Protein AF-S2R8C9-F1 (afdb_monomer_lite)

Organism: NCBI:txid1256206

InterPro domains:
  IPR013969 Oligosaccharide biosynthesis protein Alg14-like [PF08660] (13-61)

Secondary structure (DSSP, 8-state):
--HHHHHHHHHTT---EEE--TT-SS---HHHHHHTTT-SEEEESSTTHHHHSTT-EE-----

Structure (mmCIF, N/CA/C/O backbone):
data_AF-S2R8C9-F1
#
_entry.id   AF-S2R8C9-F1
#
loop_
_atom_site.group_PDB
_atom_site.id
_atom_site.type_symbol
_atom_site.label_atom_id
_atom_site.label_alt_id
_atom_site.label_comp_id
_atom_site.label_asym_id
_atom_site.label_entity_id
_atom_site.label_seq_id
_atom_site.pdbx_PDB_ins_code
_atom_site.Cartn_x
_atom_site.Cartn_y
_atom_site.Cartn_z
_atom_site.occupancy
_atom_site.B_iso_or_equiv
_atom_site.auth_seq_id
_atom_site.auth_comp_id
_atom_site.auth_asym_id
_atom_site.auth_atom_id
_atom_site.pdbx_PDB_model_num
ATOM 1 N N . MET A 1 1 ? -7.748 -11.318 -3.132 1.00 61.28 1 MET A N 1
ATOM 2 C CA . MET A 1 1 ? -8.744 -10.261 -2.842 1.00 61.28 1 MET A CA 1
ATOM 3 C C . MET A 1 1 ? -8.347 -9.553 -1.554 1.00 61.28 1 MET A C 1
ATOM 5 O O . MET A 1 1 ? -8.486 -10.155 -0.503 1.00 61.28 1 MET A O 1
ATOM 9 N N . ALA A 1 2 ? -7.805 -8.333 -1.626 1.00 82.88 2 ALA A N 1
ATOM 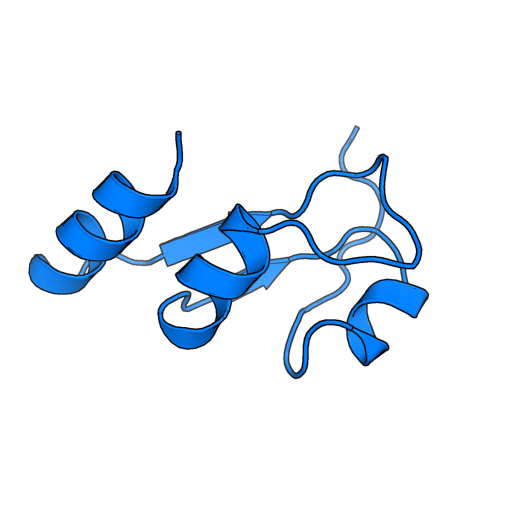10 C CA . ALA A 1 2 ? -7.398 -7.569 -0.435 1.00 82.88 2 ALA A CA 1
ATOM 11 C C . ALA A 1 2 ? -8.383 -6.439 -0.092 1.00 82.88 2 ALA A C 1
ATOM 13 O O . ALA A 1 2 ? -8.612 -6.163 1.078 1.00 82.88 2 ALA A O 1
ATOM 14 N N . VAL A 1 3 ? -9.015 -5.830 -1.104 1.00 94.56 3 VAL A N 1
ATOM 15 C CA . VAL A 1 3 ? -9.818 -4.606 -0.952 1.00 94.56 3 VAL A CA 1
ATOM 16 C C . VAL A 1 3 ? -10.866 -4.700 0.167 1.00 94.56 3 VAL A C 1
ATOM 18 O O . VAL A 1 3 ? -10.768 -3.895 1.088 1.00 94.56 3 VAL A O 1
ATOM 21 N N . PRO A 1 4 ? -11.791 -5.684 0.205 1.00 95.62 4 PRO A N 1
ATOM 22 C CA . PRO A 1 4 ? -12.833 -5.701 1.238 1.00 95.62 4 PRO A CA 1
ATOM 23 C C . PRO A 1 4 ? -12.273 -5.734 2.667 1.00 95.62 4 PRO A C 1
ATOM 25 O O . PRO A 1 4 ? -12.765 -5.025 3.539 1.00 95.62 4 PRO A O 1
ATOM 28 N N . PHE A 1 5 ? -11.193 -6.485 2.899 1.00 95.44 5 PHE A N 1
ATOM 29 C CA . PHE A 1 5 ? -10.569 -6.611 4.218 1.00 95.44 5 PHE A CA 1
ATOM 30 C C . PHE A 1 5 ? -9.908 -5.318 4.691 1.00 95.44 5 PHE A C 1
ATOM 32 O O . PHE A 1 5 ? -9.953 -5.017 5.879 1.00 95.44 5 PHE A O 1
ATOM 39 N N . PHE A 1 6 ? -9.332 -4.531 3.780 1.00 96.62 6 PHE A N 1
ATOM 40 C CA . PHE A 1 6 ? -8.744 -3.240 4.140 1.00 96.62 6 PHE A CA 1
ATOM 41 C C . PHE A 1 6 ? -9.818 -2.240 4.563 1.00 96.62 6 PHE A C 1
ATOM 43 O O . PHE A 1 6 ? -9.640 -1.542 5.556 1.00 96.62 6 PHE A O 1
ATOM 50 N N . TYR A 1 7 ? -10.951 -2.199 3.859 1.00 96.25 7 TYR A N 1
ATOM 51 C CA . TYR A 1 7 ? -12.052 -1.305 4.220 1.00 96.25 7 TYR A CA 1
ATOM 52 C C . TYR A 1 7 ? -12.747 -1.741 5.513 1.00 96.25 7 TYR A C 1
ATOM 54 O O . TYR A 1 7 ? -12.986 -0.906 6.380 1.00 96.25 7 TYR A O 1
ATOM 62 N N . VAL A 1 8 ? -12.994 -3.042 5.694 1.00 97.06 8 VAL A N 1
ATOM 63 C CA . VAL A 1 8 ? -13.520 -3.578 6.960 1.00 97.06 8 VAL A CA 1
ATOM 64 C C . VAL A 1 8 ? -12.543 -3.297 8.102 1.00 97.06 8 VAL A C 1
ATOM 66 O O . VAL A 1 8 ? -12.931 -2.720 9.112 1.00 97.06 8 VAL A O 1
ATOM 69 N N . GLY A 1 9 ? -11.256 -3.600 7.926 1.00 96.94 9 GLY A N 1
ATOM 70 C CA . GLY A 1 9 ? -10.223 -3.290 8.913 1.00 96.94 9 GLY A CA 1
ATOM 71 C C . GLY A 1 9 ? -10.173 -1.801 9.261 1.00 96.94 9 GLY A C 1
ATOM 72 O O . GLY A 1 9 ? -10.088 -1.462 10.439 1.00 96.94 9 GLY A O 1
ATOM 73 N N . LYS A 1 10 ? -10.316 -0.907 8.271 1.00 96.44 10 LYS A N 1
ATOM 74 C CA . LYS A 1 10 ? -10.391 0.544 8.504 1.00 96.44 10 LYS A CA 1
ATOM 75 C C . LYS A 1 10 ? -11.577 0.920 9.389 1.00 96.44 10 LYS A C 1
ATOM 77 O O . LYS A 1 10 ? -11.400 1.713 10.309 1.00 96.44 10 LYS A O 1
ATOM 82 N N . LEU A 1 11 ? -12.754 0.347 9.127 1.00 97.12 11 LEU A N 1
ATOM 83 C CA . LEU A 1 11 ? -13.970 0.587 9.915 1.00 97.12 11 LEU A CA 1
ATOM 84 C C . LEU A 1 11 ? -13.805 0.146 11.376 1.00 97.12 11 LEU A C 1
ATOM 86 O O . LEU A 1 11 ? -14.306 0.816 12.271 1.00 97.12 11 LEU A O 1
ATOM 90 N N . PHE A 1 12 ? -13.056 -0.930 11.622 1.00 97.19 12 PHE A N 1
ATOM 91 C CA . PHE A 1 12 ? -12.756 -1.427 12.969 1.00 97.19 12 PHE A CA 1
ATOM 92 C C . PHE A 1 12 ? -11.493 -0.811 13.603 1.00 97.19 12 PHE A C 1
ATOM 94 O O . PHE A 1 12 ? -11.060 -1.257 14.663 1.00 97.19 12 PHE A O 1
ATOM 101 N N . GLY A 1 13 ? -10.879 0.203 12.981 1.00 96.50 13 GLY A N 1
ATOM 102 C CA . GLY A 1 13 ? -9.691 0.878 13.519 1.00 96.50 13 GLY A CA 1
ATOM 103 C C . GLY A 1 13 ? -8.400 0.048 13.475 1.00 96.50 13 GLY A C 1
ATOM 104 O O . GLY A 1 13 ? -7.436 0.368 14.173 1.00 96.50 13 GLY A O 1
ATOM 105 N N . ALA A 1 14 ? -8.357 -1.013 12.666 1.00 97.62 14 ALA A N 1
ATOM 106 C CA . ALA A 1 14 ? -7.170 -1.843 12.499 1.00 97.62 14 ALA A CA 1
ATOM 107 C C . ALA A 1 14 ? -6.031 -1.075 11.811 1.00 97.62 14 ALA A C 1
ATOM 109 O O . ALA A 1 14 ? -6.259 -0.182 10.992 1.00 97.62 14 ALA A O 1
ATOM 110 N N . LYS A 1 15 ? -4.787 -1.471 12.108 1.00 97.50 15 LYS A N 1
ATOM 111 C CA . LYS A 1 15 ? -3.611 -0.998 11.370 1.00 97.50 15 LYS A CA 1
ATOM 112 C C . LYS A 1 15 ? -3.528 -1.698 10.018 1.00 97.50 15 LYS A C 1
ATOM 114 O O . LYS A 1 15 ? -3.522 -2.925 9.953 1.00 97.50 15 LYS A O 1
ATOM 119 N N . LEU A 1 16 ? -3.427 -0.917 8.949 1.00 97.44 16 LEU A N 1
ATOM 120 C CA . LEU A 1 16 ? -3.446 -1.393 7.570 1.00 97.44 16 LEU A CA 1
ATOM 121 C C . LEU A 1 16 ? -2.060 -1.275 6.938 1.00 97.44 16 LEU A C 1
ATOM 123 O O . LEU A 1 16 ? -1.518 -0.176 6.792 1.00 97.44 16 LEU A O 1
ATOM 127 N N . VAL A 1 17 ? -1.508 -2.413 6.519 1.00 96.25 17 VAL A N 1
ATOM 128 C CA . VAL A 1 17 ? -0.227 -2.498 5.808 1.00 96.25 17 VAL A CA 1
ATOM 129 C C . VAL A 1 17 ? -0.442 -3.236 4.495 1.00 96.25 17 VAL A C 1
ATOM 131 O O . VAL A 1 17 ? -0.916 -4.368 4.504 1.00 96.25 17 VAL A O 1
ATOM 134 N N . TYR A 1 18 ? -0.089 -2.607 3.377 1.00 95.50 18 TYR A N 1
ATOM 135 C CA . TYR A 1 18 ? -0.125 -3.220 2.049 1.00 95.50 18 TYR A CA 1
ATOM 136 C C . TYR A 1 18 ? 1.286 -3.286 1.472 1.00 95.50 18 TYR A C 1
ATOM 138 O O . TYR A 1 18 ? 2.023 -2.301 1.538 1.00 95.50 18 TYR A O 1
ATOM 146 N N . ILE A 1 19 ? 1.643 -4.433 0.898 1.00 94.69 19 ILE A N 1
ATOM 147 C CA . ILE A 1 19 ? 2.879 -4.629 0.140 1.00 94.69 19 ILE A CA 1
ATOM 148 C C . ILE A 1 19 ? 2.471 -4.848 -1.312 1.00 94.69 19 ILE A C 1
ATOM 150 O O . ILE A 1 19 ? 1.693 -5.755 -1.609 1.00 94.69 19 ILE A O 1
ATOM 154 N N . GLU A 1 20 ? 2.969 -4.002 -2.205 1.00 94.62 20 GLU A N 1
ATOM 155 C CA . GLU A 1 20 ? 2.715 -4.146 -3.632 1.00 94.62 20 GLU A CA 1
ATOM 156 C C . GLU A 1 20 ? 3.507 -5.317 -4.218 1.00 94.62 20 GLU A C 1
ATOM 158 O O . GLU A 1 20 ? 4.621 -5.637 -3.787 1.00 94.62 20 GLU A O 1
ATOM 163 N N . VAL A 1 21 ? 2.911 -5.950 -5.224 1.00 91.56 21 VAL A N 1
ATOM 164 C CA . VAL A 1 21 ? 3.519 -7.060 -5.957 1.00 91.56 21 VAL A CA 1
ATOM 165 C C . VAL A 1 21 ? 4.842 -6.655 -6.616 1.00 91.56 21 VAL A C 1
ATOM 167 O O . VAL A 1 21 ? 5.030 -5.519 -7.051 1.00 91.56 21 VAL A O 1
ATOM 170 N N . PHE A 1 22 ? 5.773 -7.605 -6.678 1.00 88.62 22 PHE A N 1
ATOM 171 C CA . PHE A 1 22 ? 7.116 -7.375 -7.210 1.00 88.62 22 PHE A CA 1
ATOM 172 C C . PHE A 1 22 ? 7.176 -7.351 -8.742 1.00 88.62 22 PHE A C 1
ATOM 174 O O . PHE A 1 22 ? 8.046 -6.702 -9.310 1.00 88.62 22 PHE A O 1
ATOM 181 N N . ASP A 1 23 ? 6.267 -8.038 -9.434 1.00 86.69 23 ASP A N 1
ATOM 182 C CA . ASP A 1 23 ? 6.268 -8.173 -10.899 1.00 86.69 23 ASP A CA 1
ATOM 183 C C . ASP A 1 23 ? 6.058 -6.840 -11.637 1.00 86.69 23 ASP A C 1
ATOM 185 O O . ASP A 1 23 ? 6.321 -6.739 -12.836 1.00 86.69 23 ASP A O 1
ATOM 189 N N . ARG A 1 24 ? 5.597 -5.799 -10.935 1.00 80.50 24 ARG A N 1
ATOM 190 C CA . ARG A 1 24 ? 5.306 -4.491 -11.520 1.00 80.50 24 ARG A CA 1
ATOM 191 C C . ARG A 1 24 ? 6.301 -3.430 -11.074 1.00 80.50 24 ARG A C 1
ATOM 193 O O . ARG A 1 24 ? 6.277 -2.953 -9.943 1.00 80.50 24 ARG A O 1
ATOM 200 N N . THR A 1 25 ? 7.133 -2.998 -12.015 1.00 83.31 25 THR A N 1
ATOM 201 C 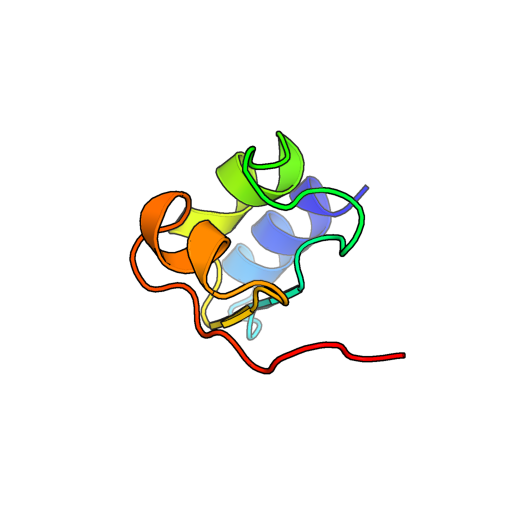CA . THR A 1 25 ? 8.181 -1.990 -11.794 1.00 83.31 25 THR A CA 1
ATOM 202 C C . THR A 1 25 ? 7.737 -0.566 -12.144 1.00 83.31 25 THR A C 1
ATOM 204 O O . THR A 1 25 ? 8.273 0.395 -11.594 1.00 83.31 25 THR A O 1
ATOM 207 N N . HIS A 1 26 ? 6.757 -0.403 -13.042 1.00 83.94 26 HIS A N 1
ATOM 208 C CA . HIS A 1 26 ? 6.365 0.912 -13.584 1.00 83.94 26 HIS A CA 1
ATOM 209 C C . HIS A 1 26 ? 4.857 1.198 -13.555 1.00 83.94 26 HIS A C 1
ATOM 211 O O . HIS A 1 26 ? 4.436 2.292 -13.926 1.00 83.94 26 HIS A O 1
ATOM 217 N N . ALA A 1 27 ? 4.026 0.244 -13.132 1.00 89.31 27 ALA A N 1
ATOM 218 C CA . ALA A 1 27 ? 2.576 0.401 -13.145 1.00 89.31 27 ALA A CA 1
ATOM 219 C C . ALA A 1 27 ? 1.937 -0.176 -11.884 1.00 89.31 27 ALA A C 1
ATOM 221 O O . ALA A 1 27 ? 2.160 -1.326 -11.524 1.00 89.31 27 ALA A O 1
ATOM 222 N N . GLY A 1 28 ? 1.086 0.623 -11.250 1.00 90.06 28 GLY A N 1
ATOM 223 C CA . GLY A 1 28 ? 0.358 0.211 -10.062 1.00 90.06 28 GLY A CA 1
ATOM 224 C C . GLY A 1 28 ? -0.742 -0.814 -10.339 1.00 90.06 28 GLY A C 1
ATOM 225 O O . GLY A 1 28 ? -1.378 -0.777 -11.398 1.00 90.06 28 GLY A O 1
ATOM 226 N N . THR A 1 29 ? -1.009 -1.701 -9.379 1.00 93.75 29 THR A N 1
ATOM 227 C CA . THR A 1 29 ? -2.162 -2.602 -9.450 1.00 93.75 29 THR A CA 1
ATOM 228 C C . THR A 1 29 ? -3.458 -1.856 -9.138 1.00 93.75 29 THR A C 1
ATOM 230 O O . THR A 1 29 ? -3.476 -0.845 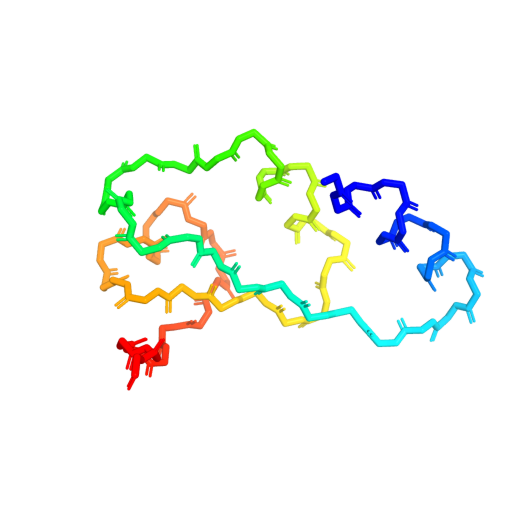-8.427 1.00 93.75 29 THR A O 1
ATOM 233 N N . LEU A 1 30 ? -4.580 -2.364 -9.658 1.00 93.38 30 LEU A N 1
ATOM 234 C CA . LEU A 1 30 ? -5.896 -1.808 -9.344 1.00 93.38 30 LEU A CA 1
ATOM 235 C C . LEU A 1 30 ? -6.179 -1.894 -7.834 1.00 93.38 30 LEU A C 1
ATOM 237 O O . LEU A 1 30 ? -6.605 -0.914 -7.231 1.00 93.38 30 LEU A O 1
ATOM 241 N N . THR A 1 31 ? -5.869 -3.038 -7.217 1.00 94.88 31 THR A N 1
ATOM 242 C CA . THR A 1 31 ? -5.963 -3.244 -5.765 1.00 94.88 31 THR A CA 1
ATOM 243 C C . THR A 1 31 ? -5.129 -2.225 -5.000 1.00 94.88 31 THR A C 1
ATOM 245 O O . THR A 1 31 ? -5.676 -1.541 -4.139 1.00 94.88 31 THR A O 1
ATOM 248 N N . GLY A 1 32 ? -3.845 -2.080 -5.346 1.00 94.88 32 GLY A N 1
ATOM 249 C CA . GLY A 1 32 ? -2.938 -1.124 -4.719 1.00 94.88 32 GLY A CA 1
ATOM 250 C C . GLY A 1 32 ? -3.488 0.294 -4.788 1.00 94.88 32 GLY A C 1
ATOM 251 O O . GLY A 1 32 ? -3.549 0.968 -3.770 1.00 94.88 32 GLY A O 1
ATOM 252 N N . ARG A 1 33 ? -4.007 0.724 -5.948 1.00 94.12 33 ARG A N 1
ATOM 253 C CA . ARG A 1 33 ? -4.646 2.047 -6.100 1.00 94.12 33 ARG A CA 1
ATOM 254 C C . ARG A 1 33 ? -5.883 2.228 -5.219 1.00 94.12 33 ARG A C 1
ATOM 256 O O . ARG A 1 33 ? -6.061 3.309 -4.669 1.00 94.12 33 ARG A O 1
ATOM 263 N N . MET A 1 34 ? -6.716 1.196 -5.081 1.00 95.69 34 MET A N 1
ATOM 264 C CA . MET A 1 34 ? -7.918 1.250 -4.244 1.00 95.69 34 MET A CA 1
ATOM 265 C C . MET A 1 34 ? -7.582 1.345 -2.752 1.00 95.69 34 MET A C 1
ATOM 267 O O . MET A 1 34 ? -8.206 2.121 -2.036 1.00 95.69 34 MET A O 1
ATOM 271 N N . VAL A 1 35 ? -6.595 0.581 -2.274 1.00 95.88 35 VAL A N 1
ATOM 272 C CA . VAL A 1 35 ? -6.262 0.545 -0.838 1.00 95.88 35 VAL A CA 1
ATOM 273 C C . VAL A 1 35 ? -5.281 1.638 -0.416 1.00 95.88 35 VAL A C 1
ATOM 275 O O . VAL A 1 35 ? -5.310 2.045 0.741 1.00 95.88 35 VAL A O 1
ATOM 278 N N . HIS A 1 36 ? -4.473 2.167 -1.343 1.00 95.38 36 HIS A N 1
ATOM 279 C CA . HIS A 1 36 ? -3.473 3.210 -1.096 1.00 95.38 36 HIS A CA 1
ATOM 280 C C . HIS A 1 36 ? -3.948 4.361 -0.185 1.00 95.38 36 HIS A C 1
ATOM 282 O O . HIS A 1 36 ? -3.260 4.627 0.802 1.00 95.38 36 HIS A O 1
ATOM 288 N N . PRO A 1 37 ? -5.103 5.019 -0.428 1.00 94.31 37 PRO A N 1
ATOM 289 C CA . PRO A 1 37 ? -5.545 6.144 0.401 1.00 94.31 37 PRO A CA 1
ATOM 290 C C . PRO A 1 37 ? -5.955 5.760 1.831 1.00 94.31 37 PRO A C 1
ATOM 292 O O . PRO A 1 37 ? -6.032 6.638 2.686 1.00 94.31 37 PRO A O 1
ATOM 295 N N . ILE A 1 38 ? -6.245 4.483 2.104 1.00 95.56 38 ILE A N 1
ATOM 296 C CA . ILE A 1 38 ? -6.711 4.031 3.425 1.00 95.56 38 ILE A CA 1
ATOM 297 C C . ILE A 1 38 ? -5.625 3.327 4.242 1.00 95.56 38 ILE A C 1
ATOM 299 O O . ILE A 1 38 ? -5.749 3.271 5.469 1.00 95.56 38 ILE A O 1
ATOM 303 N N . THR A 1 39 ? -4.576 2.823 3.585 1.00 95.81 39 THR A N 1
ATOM 304 C CA . THR A 1 39 ? -3.413 2.185 4.217 1.00 95.81 39 THR A CA 1
ATOM 305 C C . THR A 1 39 ? -2.641 3.124 5.132 1.00 95.81 39 THR A C 1
ATOM 307 O O . THR A 1 39 ? -2.338 4.250 4.755 1.00 95.81 39 THR A O 1
ATOM 310 N N . ASP A 1 40 ? -2.205 2.619 6.288 1.00 96.00 40 ASP A N 1
ATOM 311 C CA . ASP A 1 40 ? -1.285 3.348 7.169 1.00 96.00 40 ASP A CA 1
ATOM 312 C C . ASP A 1 40 ? 0.173 3.202 6.710 1.00 96.00 40 ASP A C 1
ATOM 314 O O . ASP A 1 40 ? 0.989 4.111 6.876 1.00 96.00 40 ASP A O 1
ATOM 318 N N . LYS A 1 41 ? 0.523 2.042 6.140 1.00 95.81 41 LYS A N 1
ATOM 319 C CA . LYS A 1 41 ? 1.824 1.797 5.507 1.00 95.81 41 LYS A CA 1
ATOM 320 C C . LYS A 1 41 ? 1.623 1.144 4.148 1.00 95.81 41 LYS A C 1
ATOM 322 O O . LYS A 1 41 ? 1.091 0.041 4.058 1.00 95.81 41 LYS A O 1
ATOM 327 N N . PHE A 1 42 ? 2.103 1.814 3.110 1.00 96.25 42 PHE A N 1
ATOM 328 C CA . PHE A 1 42 ? 2.148 1.276 1.760 1.00 96.25 42 PHE A CA 1
ATOM 329 C C . PHE A 1 42 ? 3.602 0.998 1.392 1.00 96.25 42 PHE A C 1
ATOM 331 O O . PHE A 1 42 ? 4.431 1.911 1.405 1.00 96.25 42 PHE A O 1
ATOM 338 N N . ILE A 1 43 ? 3.921 -0.262 1.126 1.00 95.69 43 ILE A N 1
ATOM 339 C CA . ILE A 1 43 ? 5.278 -0.731 0.863 1.00 95.69 43 ILE A CA 1
ATOM 340 C C . ILE A 1 43 ? 5.380 -1.112 -0.610 1.00 95.69 43 ILE A C 1
ATOM 342 O O . ILE A 1 43 ? 4.547 -1.848 -1.135 1.00 95.69 43 ILE A O 1
ATOM 346 N N . VAL A 1 44 ? 6.416 -0.610 -1.268 1.00 95.69 44 VAL A N 1
ATOM 347 C CA . VAL A 1 44 ? 6.797 -0.989 -2.631 1.00 95.69 44 VAL A CA 1
ATOM 348 C C . VAL A 1 44 ? 8.175 -1.632 -2.609 1.00 95.69 44 VAL A C 1
ATOM 350 O O . VAL A 1 44 ? 8.942 -1.436 -1.667 1.00 95.69 44 VAL A O 1
ATOM 353 N N . GLN A 1 45 ? 8.482 -2.395 -3.651 1.00 94.31 45 GLN A N 1
ATOM 354 C CA . GLN A 1 45 ? 9.733 -3.156 -3.731 1.00 94.31 45 GLN A CA 1
ATOM 355 C C . GLN A 1 45 ? 10.726 -2.575 -4.747 1.00 94.31 45 GLN A C 1
ATOM 357 O O . GLN A 1 45 ? 11.906 -2.915 -4.732 1.00 94.31 45 GLN A O 1
ATOM 362 N N . TRP A 1 46 ? 10.265 -1.651 -5.599 1.00 92.50 46 TRP A N 1
ATOM 363 C CA . TRP A 1 46 ? 11.077 -0.982 -6.613 1.00 92.50 46 TRP A CA 1
ATOM 364 C C . TRP A 1 46 ? 11.184 0.522 -6.346 1.00 92.50 46 TRP A C 1
ATOM 366 O O . TRP A 1 46 ? 10.169 1.154 -6.035 1.00 92.50 46 TRP A O 1
ATOM 376 N N . PRO A 1 47 ? 12.362 1.144 -6.548 1.00 91.38 47 PRO A N 1
ATOM 377 C CA . PRO A 1 47 ? 12.516 2.591 -6.400 1.00 91.38 47 PRO A CA 1
ATOM 378 C C . PRO A 1 47 ? 11.572 3.393 -7.303 1.00 91.38 47 PRO A C 1
ATOM 380 O O . PRO A 1 47 ? 10.958 4.357 -6.849 1.00 91.38 47 PRO A O 1
ATOM 383 N N . SER A 1 48 ? 11.382 2.952 -8.550 1.00 92.56 48 SER A N 1
ATOM 384 C CA . SER A 1 48 ? 10.486 3.569 -9.541 1.00 92.56 48 SER A CA 1
ATOM 385 C C . SER A 1 48 ? 9.026 3.640 -9.087 1.00 92.56 48 SER A C 1
ATOM 387 O O . SER A 1 48 ? 8.292 4.547 -9.480 1.00 92.56 48 SER A O 1
ATOM 389 N N . MET A 1 49 ? 8.595 2.727 -8.216 1.00 93.31 49 MET A N 1
ATOM 390 C CA . MET A 1 49 ? 7.219 2.688 -7.721 1.00 93.31 49 MET A CA 1
ATOM 391 C C . MET A 1 49 ? 6.907 3.819 -6.734 1.00 93.31 49 MET A C 1
ATOM 393 O O . MET A 1 49 ? 5.737 4.150 -6.556 1.00 93.31 49 MET A O 1
ATOM 397 N N . THR A 1 50 ? 7.918 4.477 -6.155 1.00 91.62 50 THR A N 1
ATOM 398 C CA . THR A 1 50 ? 7.711 5.676 -5.319 1.00 91.62 50 THR A CA 1
ATOM 399 C C . THR A 1 50 ? 7.182 6.873 -6.120 1.00 91.62 50 THR A C 1
ATOM 401 O O . THR A 1 50 ? 6.505 7.736 -5.564 1.00 91.62 50 THR A O 1
ATOM 404 N N . SER A 1 51 ? 7.412 6.905 -7.439 1.00 91.94 51 SER A N 1
ATOM 405 C CA . SER A 1 51 ? 6.810 7.895 -8.344 1.00 91.94 51 SER A CA 1
ATOM 406 C C . SER A 1 51 ? 5.374 7.535 -8.742 1.00 91.94 51 SER A C 1
ATOM 408 O O . SER A 1 51 ? 4.578 8.424 -9.037 1.00 91.94 51 SER A O 1
ATOM 410 N N . VAL A 1 52 ? 5.028 6.243 -8.734 1.00 93.06 52 VAL A N 1
ATOM 411 C CA . VAL A 1 52 ? 3.681 5.733 -9.054 1.00 93.06 52 VAL A CA 1
ATOM 412 C C . VAL A 1 52 ? 2.732 5.907 -7.864 1.00 93.06 52 VAL A C 1
ATOM 414 O O . VAL A 1 52 ? 1.586 6.322 -8.037 1.00 93.06 52 VAL A O 1
ATOM 417 N N . TYR A 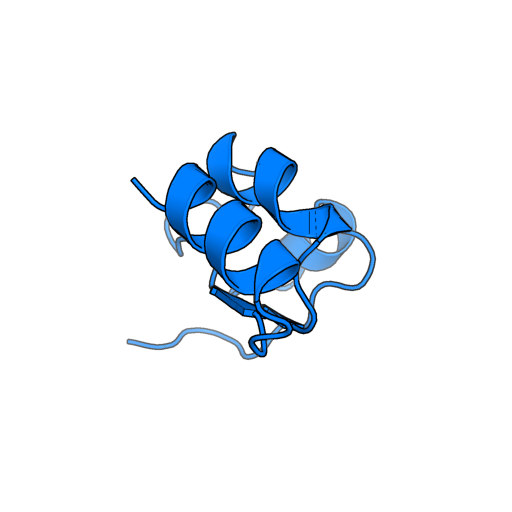1 53 ? 3.216 5.614 -6.657 1.00 93.50 53 TYR A N 1
ATOM 418 C CA . TYR A 1 53 ? 2.469 5.693 -5.406 1.00 93.50 53 TYR A CA 1
ATOM 419 C C . TYR A 1 53 ? 3.094 6.733 -4.476 1.00 93.50 53 TYR A C 1
ATOM 421 O O . TYR A 1 53 ? 4.112 6.490 -3.827 1.00 93.50 53 TYR A O 1
ATOM 429 N N . LYS A 1 54 ? 2.469 7.912 -4.400 1.00 88.12 54 LYS A N 1
ATOM 430 C CA . LYS A 1 54 ? 2.923 8.994 -3.518 1.00 88.12 54 LYS A CA 1
ATOM 431 C C . LYS A 1 54 ? 2.857 8.542 -2.057 1.00 88.12 54 LYS A C 1
ATOM 433 O O . LYS A 1 54 ? 1.819 8.072 -1.625 1.00 88.12 54 LYS A O 1
ATOM 438 N N . HIS A 1 55 ? 3.920 8.757 -1.284 1.00 89.62 55 HIS A N 1
ATOM 439 C CA . HIS A 1 55 ? 4.045 8.332 0.125 1.00 89.62 55 HIS A CA 1
ATOM 440 C C . HIS A 1 55 ? 4.254 6.825 0.355 1.00 89.62 55 HIS A C 1
ATOM 442 O O . HIS A 1 55 ? 4.320 6.394 1.510 1.00 89.62 55 HIS A O 1
ATOM 448 N N . ALA A 1 56 ? 4.441 6.029 -0.702 1.00 94.50 56 ALA A N 1
ATOM 449 C CA . ALA A 1 56 ? 4.905 4.656 -0.553 1.00 94.50 56 ALA A CA 1
ATOM 450 C C . ALA A 1 56 ? 6.344 4.606 -0.014 1.00 94.50 56 ALA A C 1
ATOM 452 O O . ALA A 1 56 ? 7.202 5.401 -0.405 1.00 94.50 56 ALA A O 1
ATOM 453 N N . LYS A 1 57 ? 6.627 3.637 0.862 1.00 94.94 57 LYS A N 1
ATOM 454 C CA . LYS A 1 57 ? 7.980 3.346 1.346 1.00 94.94 57 LYS A CA 1
ATOM 455 C C . LYS A 1 57 ? 8.574 2.200 0.547 1.00 94.94 57 LYS A C 1
ATOM 457 O O . LYS A 1 57 ? 7.984 1.127 0.474 1.00 94.94 57 LYS A O 1
ATOM 462 N N . ASN A 1 58 ? 9.749 2.420 -0.029 1.00 94.00 58 ASN A N 1
ATOM 463 C CA . ASN A 1 58 ? 10.503 1.344 -0.649 1.00 94.00 58 ASN A CA 1
ATOM 464 C C . ASN A 1 58 ? 11.317 0.603 0.420 1.00 94.00 58 ASN A C 1
ATOM 466 O O . ASN A 1 58 ? 12.204 1.206 1.022 1.00 94.00 58 ASN A O 1
ATOM 470 N N . PHE A 1 59 ? 11.015 -0.675 0.657 1.00 93.31 59 PHE A N 1
ATOM 471 C CA . PHE A 1 59 ? 11.803 -1.550 1.541 1.00 93.31 59 PHE A CA 1
ATOM 472 C C . PHE A 1 59 ? 12.664 -2.557 0.773 1.00 93.31 59 PHE A C 1
ATOM 474 O O . PHE A 1 59 ? 13.294 -3.419 1.378 1.00 93.31 59 PHE A O 1
ATOM 481 N N . GLY A 1 60 ? 12.741 -2.407 -0.548 1.00 88.94 60 GLY A N 1
ATOM 482 C CA . GLY A 1 60 ? 13.428 -3.338 -1.422 1.00 88.94 60 GLY A CA 1
ATOM 483 C C . GLY A 1 60 ? 12.656 -4.640 -1.585 1.00 88.94 60 GLY A C 1
ATOM 484 O O . GLY A 1 60 ? 11.472 -4.748 -1.259 1.00 88.94 60 GLY A O 1
ATOM 485 N N . SER A 1 61 ? 13.353 -5.618 -2.142 1.0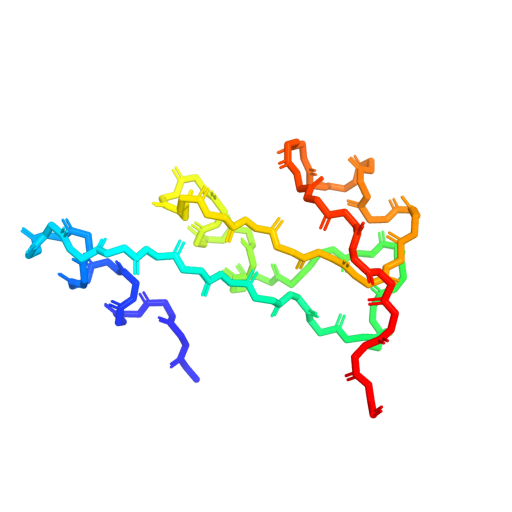0 85.88 61 SER A N 1
ATOM 486 C CA . SER A 1 61 ? 12.796 -6.924 -2.445 1.00 85.88 61 SER A CA 1
ATOM 487 C C . SER A 1 61 ? 12.613 -7.743 -1.170 1.00 85.88 61 SER A C 1
ATOM 489 O O . SER A 1 61 ? 13.578 -7.944 -0.435 1.00 85.88 61 SER A O 1
ATOM 491 N N . ILE A 1 62 ? 11.399 -8.237 -0.926 1.00 80.38 62 ILE A N 1
ATOM 492 C CA . ILE A 1 62 ? 11.112 -9.183 0.158 1.00 80.38 62 ILE A CA 1
ATOM 493 C C . ILE A 1 62 ? 10.850 -10.543 -0.501 1.00 80.38 62 ILE A C 1
ATOM 495 O O . ILE A 1 62 ? 9.718 -10.826 -0.894 1.00 80.38 62 ILE A O 1
ATOM 499 N N . PHE A 1 63 ? 11.908 -11.339 -0.675 1.00 65.06 63 PHE A N 1
ATOM 500 C CA . PHE A 1 63 ? 11.867 -12.720 -1.175 1.00 65.06 63 PHE A CA 1
ATOM 501 C C . PHE A 1 63 ? 12.670 -13.647 -0.277 1.00 65.06 63 PHE A C 1
ATOM 503 O O . PHE A 1 63 ? 13.713 -13.185 0.240 1.00 65.06 63 PHE A O 1
#

Radius of gyration: 11.35 Å; chains: 1; bounding box: 27×22×27 Å

Sequence (63 aa):
MAVPFFYVGKLFGAKLVYIEVFDRTHAGTLTGRMVHPITDKFIVQWPSMTSVYKHAKNFGSIF

pLDDT: mean 92.12, std 6.71, range [61.28, 97.62]

Foldseek 3Di:
DCQVVLVVCLVVVHAAEEEFDQVDAAEGDPSCVNNLVSHPAAEYAYPNCCVVRPPHHHPHDDD

=== Feature glossary ===
Key to the feature types in this record:

pLDDT. pLDDT is the predicted lDDT-Cα score: AlphaFold's confidence that the local environment of each residue (all inter-atomic distances within 15 Å) is correctly placed. It is a per-residue number between 0 and 100, with higher meaning more reliable.

Radius of gyration, Cα contacts, bounding box. The geometric summary reports three shape descriptors. Rg (radius of gyration) measures how spread out the Cα atoms are about their centre of mass; compact globular proteins have small Rg, elongated or unfolded ones large. Cα contacts (<8 Å, |i−j|>4) count long-range residue pairs in spatial proximity — high for tightly packed folds, near zero for rods or random coil. The bounding-box extents give the protein's footprint along x, y, z in Å.

Backbone torsions (φ/ψ). Backbone dihedral angles. Every residue except chain termini has a φ (preceding-C → N → Cα → C) and a ψ (N → Cα → C → next-N). They are reported in degrees following the IUPAC sign convention. Secondary structure is essentially a statement about which (φ, ψ) basin each residue occupies.

Contact-map, Ramachandran, and PAE plots. Plot images: a contact map (which residues are close in 3D, as an N×N binary image), a Ramachandran scatter (backbone torsion angles, revealing secondary-structure composition at a glance), and — for AlphaFold structures — a PAE heatmap (pairwise prediction confidence).

Predicted aligned error. Predicted Aligned Error (PAE) is an AlphaFold confidence matrix: entry (i, j) is the expected error in the position of residue j, in ångströms, when the prediction is superimposed on the true structure at residue i. Low PAE within a block of residues means that block is internally rigid and well-predicted; high PAE between two blocks means their relative placement is uncertain even if each block individually is confident.

Secondary structure (3-state, P-SEA). Three-state secondary structure (P-SEA) collapses the eight DSSP classes into helix (a), strand (b), and coil (c). P-SEA assigns these from Cα geometry alone — distances and angles — without requiring backbone oxygens, so it works on any Cα trace.

Solvent-accessible surface area. Solvent-accessible surface area (SASA) is the area in Å² traced out by the centre of a 1.4 Å probe sphere (a water molecule) rolled over the protein's van der Waals surface (Shrake–Rupley / Lee–Richards construction). Buried residues have near-zero SASA; fully exposed residues can exceed 200 Å². The total SASA scales roughly with the number of surface residues.

Foldseek 3Di. The Foldseek 3Di string encodes local tertiary geometry as a 20-letter alphabet — one character per residue — derived from the relative positions of nearby Cα atoms. Unlike the amino-acid sequence, 3Di is a direct function of the 3D structure, so two proteins with the same fold have similar 3Di strings even at low sequence identity.

B-factor. For experimental (PDB) structures, the B-factor (temperature factor) quantifies the positional spread of each atom in the crystal — a combination of thermal vibration and static disorder — in units of Å². High B-factors mark flexible loops or poorly resolved regions; low B-factors mark the rigid, well-ordered core.

mmCIF coordinates. The mmCIF block holds the 3D Cartesian coordinates of each backbone atom (N, Cα, C, O) in ångströms. mmCIF is the PDB's canonical archive format — a tagged-loop text representation of the atomic model.

InterPro / GO / CATH / organism. Functiona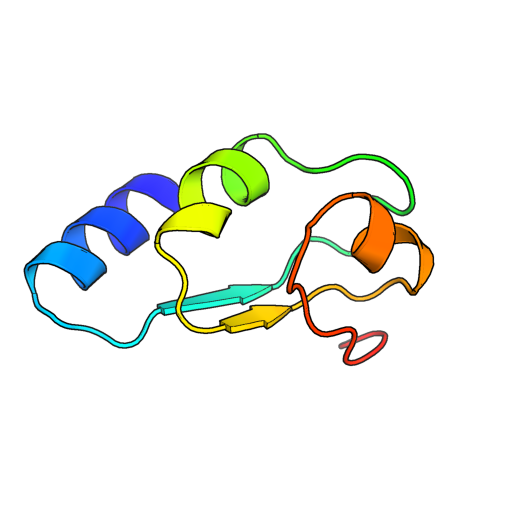l annotations link the protein to curated databases. InterPro entries identify conserved domains and families by matching the sequence against member-database signatures (Pfam, PROSITE, CDD, …). Gene Ontology (GO) terms describe molecular function, biological process, and cellular component in a controlled vocabulary. CATH places the structure in a hierarchical fold classification (Class/Architecture/Topology/Homologous-superfamily). The organism is the source species.

Rendered structure images. Structure images are PyMOL renders from six orthogonal camera directions. Cartoon representation draws helices as coils and strands as arrows; sticks shows the backbone as bonds; surface shows the solvent-excluded envelope. Rainbow coloring maps sequence position to hue (blue→red, N→C); chain coloring assigns a distinct color per polypeptide.

Sequence. This is the polypeptide sequence — one letter per residue, N-terminus first. Length ranges from a few dozen residues for small domains to over a thousand for large multi-domain proteins.

Secondary structure (8-state, DSSP). The SS8 string is DSSP's per-residue secondary-structure call. α-helix (H) means an i→i+4 H-bond ladder; β-strand (E) means the residue participates in a β-sheet; 3₁₀ (G) and π (I) are tighter and wider helices; T/S are turns/bends; '-' is loop.

Nearest PDB structures. Structural nearest neighbors (via Foldseek easy-search vs the PDB). Reported per hit: target PDB id, E-value, and alignment TM-score. A TM-score above ~0.5 is the conventional threshold for 'same fold'.